Protein AF-A0AAV3U1L9-F1 (afdb_monomer)

Secondary structure (DSSP, 8-state):
-HHHHHHHHHHHHHHHHHHHHHHHHHHHHHS---HHHHHHHHHHHHHHHHHHHHHHHHHHHHHHTS--SSHHHHHHHHHHHHHHHHHHHHHHHHHHHHHHHHHHHHHHHHHHT-

Organism: NCBI:txid1306992

Sequence (114 aa):
MENGWYAFLVIVLVMFSILPLIIFILESIKNPIKNKGLLAWGIGLLVFAGVYFAFLTDGEERFKAVKVNSESEESLRQKIVSLFGLWIYIVPATYLSLGCSLMASYSTREEENA

Radius of gyration: 18.38 Å; Cα contacts (8 Å, |Δi|>4): 60; chains: 1; bounding box: 40×17×60 Å

Nearest PDB structures (foldseek):
  5l3c-assembly1_A  TM=5.895E-01  e=3.874E+00  Homo sapiens
  4bay-assembly1_A  TM=6.797E-01  e=8.241E+00  Homo sapiens

Solvent-accessible surface area (backbone atoms only — not comparable to full-atom values): 6104 Å² total; per-residue (Å²): 124,70,73,59,55,56,57,49,53,53,51,52,50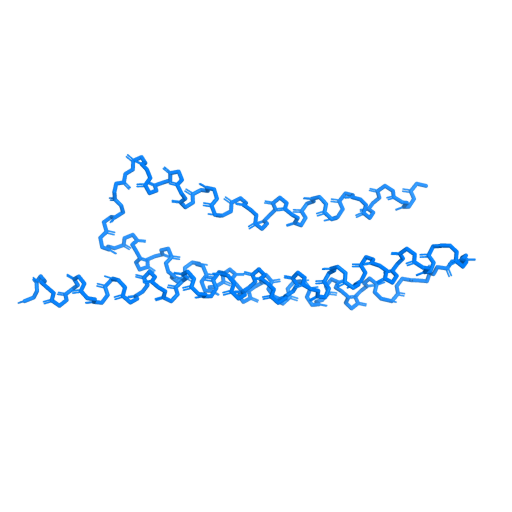,56,49,65,68,43,49,62,56,50,51,52,51,53,44,49,70,77,44,75,69,49,64,75,49,30,42,54,50,11,52,51,28,38,54,47,17,54,54,48,32,55,52,44,52,53,48,49,55,57,55,71,69,58,86,66,96,44,74,70,54,44,55,50,48,52,54,50,50,52,52,48,57,51,47,45,51,54,52,27,50,51,29,37,52,51,10,50,51,29,38,52,55,29,53,56,54,50,65,77,75,109

Foldseek 3Di:
DVVVVLVVVVVVLVCVLCVLVVVVVVCCVVDVQDLVRLLVLLVVLLVCLVVSLVVLVVVLVVLVPDDDDDPVVVVVSVVSSVVSVVVSPPRSVVSNVSSVVSVVVSVVVVVVVD

pLDDT: mean 81.5, std 7.71, range [50.25, 92.94]

Mean predicted aligned error: 6.77 Å

Structure (mmCIF, N/CA/C/O backbone):
data_AF-A0AAV3U1L9-F1
#
_entry.id   AF-A0AAV3U1L9-F1
#
loop_
_atom_site.group_PDB
_atom_site.id
_atom_site.type_symbol
_atom_site.label_atom_id
_atom_site.label_alt_id
_atom_site.label_comp_id
_atom_site.label_asym_id
_atom_site.label_entity_id
_atom_site.label_seq_id
_atom_site.pdbx_PDB_ins_code
_atom_site.Cartn_x
_atom_site.Cartn_y
_atom_site.Cartn_z
_atom_site.occupancy
_atom_site.B_iso_or_equiv
_atom_site.auth_seq_id
_atom_site.auth_comp_id
_atom_site.auth_asym_id
_atom_site.auth_atom_id
_atom_site.pdbx_PDB_model_num
ATOM 1 N N . MET A 1 1 ? -3.192 -2.023 29.828 1.00 50.25 1 MET A N 1
ATOM 2 C CA . MET A 1 1 ? -2.097 -2.119 28.830 1.00 50.25 1 MET A CA 1
ATOM 3 C C . MET A 1 1 ? -2.607 -2.279 27.391 1.00 50.25 1 MET A C 1
ATOM 5 O O . M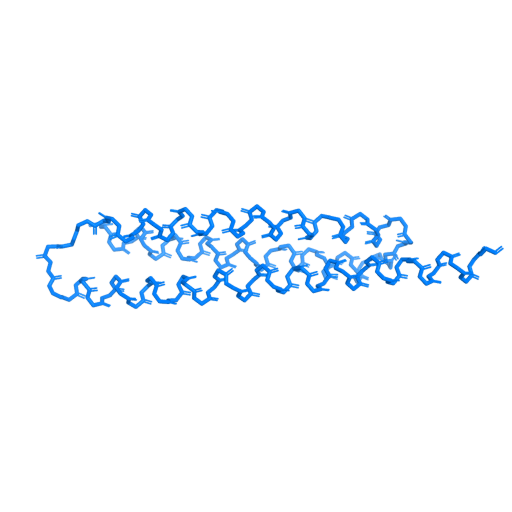ET A 1 1 ? -1.792 -2.332 26.484 1.00 50.25 1 MET A O 1
ATOM 9 N N . GLU A 1 2 ? -3.923 -2.302 27.147 1.00 54.91 2 GLU A N 1
ATOM 10 C CA . GLU A 1 2 ? -4.502 -2.602 25.823 1.00 54.91 2 GLU A CA 1
ATOM 11 C C . GLU A 1 2 ? -4.366 -1.441 24.819 1.00 54.91 2 GLU A C 1
ATOM 13 O O . GLU A 1 2 ? -4.080 -1.667 23.647 1.00 54.91 2 GLU A O 1
ATOM 18 N N . ASN A 1 3 ? -4.397 -0.188 25.291 1.00 56.66 3 ASN A N 1
ATOM 19 C CA . ASN A 1 3 ? -4.240 1.000 24.435 1.00 56.66 3 ASN A CA 1
ATOM 20 C C . ASN A 1 3 ? -2.858 1.122 23.765 1.00 56.66 3 ASN A C 1
ATOM 22 O O . ASN A 1 3 ? -2.736 1.728 22.701 1.00 56.66 3 ASN A O 1
ATOM 26 N N . GLY A 1 4 ? -1.818 0.525 24.357 1.00 65.12 4 GLY A N 1
ATOM 27 C CA . GLY A 1 4 ? -0.471 0.526 23.780 1.00 65.12 4 GLY A CA 1
ATOM 28 C C . GLY A 1 4 ? -0.355 -0.362 22.540 1.00 65.12 4 GLY A C 1
ATOM 29 O O . GLY A 1 4 ? 0.400 -0.042 21.624 1.00 65.12 4 GLY A O 1
ATOM 30 N N . TRP A 1 5 ? -1.140 -1.441 22.476 1.00 69.88 5 TRP A N 1
ATOM 31 C CA . TRP A 1 5 ? -1.106 -2.374 21.352 1.00 69.88 5 TRP A CA 1
ATOM 32 C C . TRP A 1 5 ? -1.728 -1.765 20.089 1.00 69.88 5 TRP A C 1
ATOM 34 O O . TRP A 1 5 ? -1.199 -1.942 18.995 1.00 69.88 5 TRP A O 1
ATOM 44 N N . TYR A 1 6 ? -2.779 -0.952 20.240 1.00 65.69 6 TYR A N 1
ATOM 45 C CA . TYR A 1 6 ? -3.411 -0.236 19.127 1.00 65.69 6 TYR A CA 1
ATOM 46 C C . TYR A 1 6 ? -2.506 0.828 18.511 1.00 65.69 6 TYR A C 1
ATOM 48 O O . TYR A 1 6 ? -2.370 0.893 17.291 1.00 65.69 6 TYR A O 1
ATOM 56 N N . ALA A 1 7 ? -1.840 1.629 19.346 1.00 66.69 7 ALA A N 1
ATOM 57 C CA . ALA A 1 7 ? -0.871 2.610 18.870 1.00 66.69 7 ALA A CA 1
ATOM 58 C C . ALA A 1 7 ? 0.304 1.927 18.150 1.00 66.69 7 ALA A C 1
ATOM 60 O O . ALA A 1 7 ? 0.717 2.372 17.081 1.00 66.69 7 ALA A O 1
ATOM 61 N N . PHE A 1 8 ? 0.796 0.810 18.693 1.00 75.06 8 PHE A N 1
ATOM 62 C CA . PHE A 1 8 ? 1.852 0.017 18.068 1.00 75.06 8 PHE A CA 1
ATOM 63 C C . PHE A 1 8 ? 1.429 -0.547 16.704 1.00 75.06 8 PHE A C 1
ATOM 65 O O . PHE A 1 8 ? 2.167 -0.394 15.734 1.00 75.06 8 PHE A O 1
ATOM 72 N N . LEU A 1 9 ? 0.230 -1.128 16.600 1.00 72.50 9 LEU A N 1
ATOM 73 C CA . LEU A 1 9 ? -0.304 -1.672 15.348 1.00 72.50 9 LEU A CA 1
ATOM 74 C C . LEU A 1 9 ? -0.393 -0.594 14.256 1.00 72.50 9 LEU A C 1
ATOM 76 O O . LEU A 1 9 ? 0.056 -0.815 13.134 1.00 72.50 9 LEU A O 1
ATOM 80 N N . VAL A 1 10 ? -0.913 0.590 14.598 1.00 69.88 10 VAL A N 1
ATOM 81 C CA . VAL A 1 10 ? -1.011 1.733 13.673 1.00 69.88 10 VAL A CA 1
ATOM 82 C C . VAL A 1 10 ? 0.376 2.211 13.230 1.00 69.88 10 VAL A C 1
ATOM 84 O O . VAL A 1 10 ? 0.584 2.458 12.045 1.00 69.88 10 VAL A O 1
ATOM 87 N N . ILE A 1 11 ? 1.349 2.299 14.142 1.00 74.56 11 ILE A N 1
ATOM 88 C CA . ILE A 1 11 ? 2.728 2.694 13.807 1.00 74.56 11 ILE A CA 1
ATOM 89 C C . ILE A 1 11 ? 3.377 1.677 12.867 1.00 74.56 11 ILE A C 1
ATOM 91 O O . ILE A 1 11 ? 3.972 2.070 11.864 1.00 74.56 11 ILE A O 1
ATOM 95 N N . VAL A 1 12 ? 3.250 0.380 13.162 1.00 76.69 12 VAL A N 1
ATOM 96 C CA . VAL A 1 12 ? 3.779 -0.697 12.311 1.00 76.69 12 VAL A CA 1
ATOM 97 C C . VAL A 1 12 ? 3.164 -0.615 10.918 1.00 76.69 12 VAL A C 1
ATOM 99 O O . VAL A 1 12 ? 3.885 -0.699 9.929 1.00 76.69 12 VAL A O 1
ATOM 102 N N . LEU A 1 13 ? 1.860 -0.367 10.830 1.00 74.75 13 LEU A N 1
ATOM 103 C CA . LEU A 1 13 ? 1.155 -0.207 9.565 1.00 74.75 13 LEU A CA 1
ATOM 104 C C . LEU A 1 13 ? 1.675 0.953 8.725 1.00 74.75 13 LEU A C 1
ATOM 106 O O . LEU A 1 13 ? 2.016 0.746 7.560 1.00 74.75 13 LEU A O 1
ATOM 110 N N . VAL A 1 14 ? 1.793 2.135 9.332 1.00 74.62 14 VAL A N 1
ATOM 111 C CA . VAL A 1 14 ? 2.302 3.343 8.669 1.00 74.62 14 VAL A CA 1
ATOM 112 C C . VAL A 1 14 ? 3.764 3.162 8.246 1.00 74.62 14 VAL A C 1
ATOM 114 O O . VAL A 1 14 ? 4.155 3.535 7.139 1.00 74.62 14 VAL A O 1
ATOM 117 N N . MET A 1 15 ? 4.587 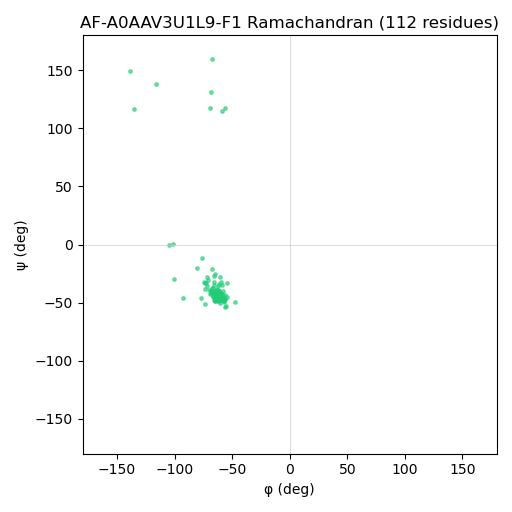2.531 9.084 1.00 77.81 15 MET A N 1
ATOM 118 C CA . MET A 1 15 ? 5.975 2.214 8.740 1.00 77.81 15 MET A CA 1
ATOM 119 C C . MET A 1 15 ? 6.048 1.267 7.534 1.00 77.81 15 MET A C 1
ATOM 121 O O . MET A 1 15 ? 6.759 1.560 6.570 1.00 77.81 15 MET A O 1
ATOM 125 N N . PHE A 1 16 ? 5.275 0.176 7.537 1.00 78.44 16 PHE A N 1
ATOM 126 C CA . PHE A 1 16 ? 5.276 -0.817 6.456 1.00 78.44 16 PHE A CA 1
ATOM 127 C C . PHE A 1 16 ? 4.750 -0.278 5.123 1.00 78.44 16 PHE A C 1
ATOM 129 O O . PHE A 1 16 ? 5.172 -0.754 4.076 1.00 78.44 16 PHE A O 1
ATOM 136 N N . SER A 1 17 ? 3.881 0.730 5.135 1.00 77.50 17 SER A N 1
ATOM 137 C CA . SER A 1 17 ? 3.396 1.391 3.916 1.00 77.50 17 SER A CA 1
ATOM 138 C C . SER A 1 17 ? 4.333 2.441 3.321 1.00 77.50 17 SER A C 1
ATOM 140 O O . SER A 1 17 ? 4.200 2.817 2.158 1.00 77.50 17 SER A O 1
ATOM 142 N N . ILE A 1 18 ? 5.270 2.972 4.100 1.00 80.56 18 ILE A N 1
ATOM 143 C CA . ILE A 1 18 ? 6.174 4.021 3.614 1.00 80.56 18 ILE A CA 1
ATOM 144 C C . ILE A 1 18 ? 7.528 3.412 3.238 1.00 80.56 18 ILE A C 1
ATOM 146 O O . ILE A 1 18 ? 8.179 3.875 2.302 1.00 80.56 18 ILE A O 1
ATOM 150 N N . LEU A 1 19 ? 7.935 2.327 3.903 1.00 83.00 19 LEU A N 1
ATOM 151 C CA . LEU A 1 19 ? 9.231 1.690 3.687 1.00 83.00 19 LEU A CA 1
ATOM 152 C C . LEU A 1 19 ? 9.477 1.253 2.224 1.00 83.00 19 LEU A C 1
ATOM 154 O O . LEU A 1 19 ? 10.535 1.604 1.701 1.00 83.00 19 LEU A O 1
ATOM 158 N N . PRO A 1 20 ? 8.540 0.590 1.511 1.00 80.75 20 PRO A N 1
ATOM 159 C CA . PRO A 1 20 ? 8.748 0.212 0.110 1.00 80.75 20 PRO A CA 1
ATOM 160 C C . PRO A 1 20 ? 8.927 1.424 -0.813 1.00 80.75 20 PRO A C 1
ATOM 162 O O . PRO A 1 20 ? 9.745 1.377 -1.728 1.00 80.75 20 PRO A O 1
ATOM 165 N N . LEU A 1 21 ? 8.216 2.528 -0.543 1.00 81.00 21 LEU A N 1
ATOM 166 C CA . LEU A 1 21 ? 8.357 3.784 -1.291 1.00 81.00 21 LEU A CA 1
ATOM 167 C C . LEU A 1 21 ? 9.727 4.414 -1.061 1.00 81.00 21 LEU A C 1
ATOM 169 O O . LEU A 1 21 ? 10.371 4.846 -2.013 1.00 81.00 21 LEU A O 1
ATOM 173 N N . ILE A 1 22 ? 10.191 4.448 0.190 1.00 84.25 22 ILE A N 1
ATOM 174 C CA . ILE A 1 22 ? 11.518 4.974 0.520 1.00 84.25 22 ILE A CA 1
ATOM 175 C C . ILE A 1 22 ? 12.598 4.144 -0.172 1.00 84.25 22 ILE A C 1
ATOM 177 O O . ILE A 1 22 ? 13.487 4.723 -0.790 1.00 84.25 22 ILE A O 1
ATOM 181 N N . ILE A 1 23 ? 12.520 2.811 -0.108 1.00 84.94 23 ILE A N 1
ATOM 182 C CA . ILE A 1 23 ? 13.492 1.930 -0.772 1.00 84.94 23 ILE A CA 1
ATOM 183 C C . ILE A 1 23 ? 13.485 2.189 -2.280 1.00 84.94 23 ILE A C 1
ATOM 185 O O . ILE A 1 23 ? 14.548 2.411 -2.855 1.00 84.94 23 ILE A O 1
ATOM 189 N N . PHE A 1 24 ? 12.305 2.250 -2.899 1.00 81.69 24 PHE A N 1
ATOM 190 C CA . PHE A 1 24 ? 12.162 2.558 -4.320 1.00 81.69 24 PHE A CA 1
ATOM 191 C C . PHE A 1 24 ? 12.811 3.902 -4.698 1.00 81.69 24 PHE A C 1
ATOM 193 O O . PHE A 1 24 ? 13.565 3.976 -5.669 1.00 81.69 24 PHE A O 1
ATOM 200 N N . ILE A 1 25 ? 12.566 4.963 -3.921 1.00 82.56 25 ILE A N 1
ATOM 201 C CA . ILE A 1 25 ? 13.145 6.295 -4.154 1.00 82.56 25 ILE A CA 1
ATOM 202 C C . ILE A 1 25 ? 14.668 6.264 -3.984 1.00 82.56 25 ILE A C 1
ATOM 204 O O . ILE A 1 25 ? 15.392 6.762 -4.843 1.00 82.56 25 ILE A O 1
ATOM 208 N N . LEU A 1 26 ? 15.170 5.662 -2.902 1.00 84.19 26 LEU A N 1
ATOM 209 C CA . LEU A 1 26 ? 16.607 5.560 -2.634 1.00 84.19 26 LEU A CA 1
ATOM 210 C C . LEU A 1 26 ? 17.331 4.775 -3.729 1.00 84.19 26 LEU A C 1
ATOM 212 O O . LEU A 1 26 ? 18.418 5.170 -4.157 1.00 84.19 26 LEU A O 1
ATOM 216 N N . GLU A 1 27 ? 16.732 3.684 -4.198 1.00 81.06 27 GLU A N 1
ATOM 217 C CA . GLU A 1 27 ? 17.297 2.876 -5.270 1.00 81.06 27 GLU A CA 1
ATOM 218 C C . GLU A 1 27 ? 17.280 3.632 -6.599 1.00 81.06 27 GLU A C 1
ATOM 220 O O . GLU A 1 27 ? 18.307 3.663 -7.274 1.00 81.06 27 GLU A O 1
ATOM 225 N N . SER A 1 28 ? 16.191 4.351 -6.897 1.00 75.06 28 SER A N 1
ATOM 226 C CA . SER A 1 28 ? 16.080 5.229 -8.072 1.00 75.06 28 SER A CA 1
ATOM 227 C C . SER A 1 28 ? 17.135 6.337 -8.101 1.00 75.06 28 SER A C 1
ATOM 229 O O . SER A 1 28 ? 17.600 6.708 -9.178 1.00 75.06 28 SER A O 1
ATOM 231 N N . ILE A 1 29 ? 17.520 6.865 -6.934 1.00 79.44 29 ILE A N 1
ATOM 232 C CA . ILE A 1 29 ? 18.557 7.900 -6.806 1.00 79.44 29 ILE A CA 1
ATOM 233 C C . ILE A 1 29 ? 19.958 7.296 -6.950 1.00 79.44 29 ILE A C 1
ATOM 235 O O . ILE A 1 29 ? 20.804 7.859 -7.642 1.00 79.44 29 ILE A O 1
ATOM 239 N N . LYS A 1 30 ? 20.233 6.171 -6.276 1.00 77.19 30 LYS A N 1
ATOM 240 C CA . LYS A 1 30 ? 21.582 5.586 -6.211 1.00 77.19 30 LYS A CA 1
ATOM 241 C C . LYS A 1 30 ? 21.992 4.914 -7.519 1.00 77.19 30 LYS A C 1
ATOM 243 O O . LYS A 1 30 ? 23.156 4.996 -7.899 1.00 77.19 30 LYS A O 1
ATOM 248 N N . ASN A 1 31 ? 21.058 4.240 -8.183 1.00 71.44 31 ASN A N 1
ATOM 249 C CA . ASN A 1 31 ? 21.280 3.575 -9.456 1.00 71.44 31 ASN A CA 1
ATOM 250 C C . ASN A 1 31 ? 20.098 3.898 -10.375 1.00 71.44 31 ASN A C 1
ATOM 252 O O . ASN A 1 31 ? 18.987 3.461 -10.076 1.00 71.44 31 ASN A O 1
ATOM 256 N N . PRO A 1 32 ? 20.295 4.600 -11.507 1.00 70.12 32 PRO A N 1
ATOM 257 C CA . PRO A 1 32 ? 19.203 4.816 -12.444 1.00 70.12 32 PRO A CA 1
ATOM 258 C C . PRO A 1 32 ? 18.640 3.453 -12.856 1.00 70.12 32 PRO A C 1
ATOM 260 O O . PRO A 1 32 ? 19.359 2.604 -13.395 1.00 70.12 32 PRO A O 1
ATOM 263 N N . ILE A 1 33 ? 17.366 3.224 -12.527 1.00 65.56 33 ILE A N 1
ATOM 264 C CA . ILE A 1 33 ? 16.711 1.929 -12.709 1.00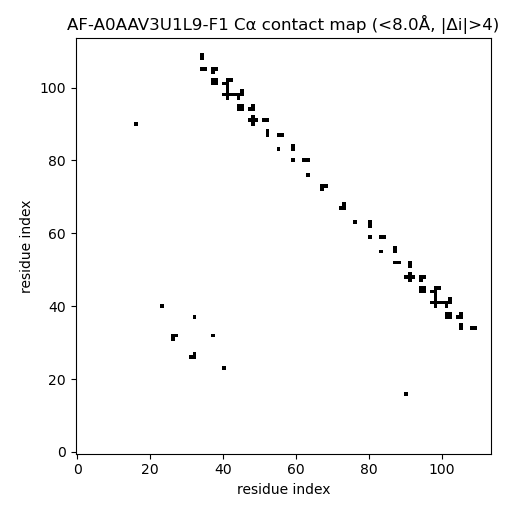 65.56 33 ILE A CA 1
ATOM 265 C C . ILE A 1 33 ? 16.777 1.568 -14.199 1.00 65.56 33 ILE A C 1
ATOM 267 O O . ILE A 1 33 ? 16.205 2.246 -15.056 1.00 65.56 33 ILE A O 1
ATOM 271 N N . LYS A 1 34 ? 17.515 0.497 -14.513 1.00 74.69 34 LYS A N 1
ATOM 272 C CA . LYS A 1 34 ? 17.589 -0.082 -15.864 1.00 74.69 34 LYS A CA 1
ATOM 273 C C . LYS A 1 34 ? 16.235 -0.692 -16.241 1.00 74.69 34 LYS A C 1
ATOM 275 O O . LYS A 1 34 ? 15.479 -1.066 -15.351 1.00 74.69 34 LYS A O 1
ATOM 280 N N . ASN A 1 35 ? 15.964 -0.899 -17.533 1.00 71.31 35 ASN A N 1
ATOM 281 C CA . ASN A 1 35 ? 14.672 -1.420 -18.018 1.00 71.31 35 ASN A CA 1
ATOM 282 C C . ASN A 1 35 ? 14.184 -2.657 -17.237 1.00 71.31 35 ASN A C 1
ATOM 284 O O . ASN A 1 35 ? 13.089 -2.640 -16.687 1.00 71.31 35 ASN A O 1
ATOM 288 N N . LYS A 1 36 ? 15.025 -3.681 -17.045 1.00 74.12 36 LYS A N 1
ATOM 289 C CA . LYS A 1 36 ? 14.648 -4.884 -16.269 1.00 74.12 36 LYS A CA 1
ATOM 290 C C . LYS A 1 36 ? 14.266 -4.600 -14.805 1.00 74.12 36 LYS A C 1
ATOM 292 O O . LYS A 1 36 ? 13.474 -5.337 -14.229 1.00 74.12 36 LYS A O 1
ATOM 297 N N . GLY A 1 37 ? 14.811 -3.538 -14.211 1.00 81.06 37 GLY A N 1
ATOM 298 C CA . GLY A 1 37 ? 14.456 -3.089 -12.866 1.00 81.06 37 GLY A CA 1
ATOM 299 C C . GLY A 1 37 ? 13.086 -2.412 -12.806 1.00 81.06 37 GLY A C 1
ATOM 300 O O . GLY A 1 37 ? 12.382 -2.599 -11.822 1.00 81.06 37 GLY A O 1
ATOM 301 N N . LEU A 1 38 ? 12.668 -1.694 -13.858 1.00 81.31 38 LEU A N 1
ATOM 302 C CA . LEU A 1 38 ? 11.345 -1.052 -13.918 1.00 81.31 38 LEU A CA 1
ATOM 303 C C . LEU A 1 38 ? 10.225 -2.093 -13.904 1.00 81.31 38 LEU A C 1
ATOM 305 O O . LEU A 1 38 ? 9.282 -1.962 -13.129 1.00 81.31 38 LEU A O 1
ATOM 309 N N . LEU A 1 39 ? 10.360 -3.153 -14.706 1.00 85.38 39 LEU A N 1
ATOM 310 C CA . LEU A 1 39 ? 9.385 -4.242 -14.741 1.00 85.38 39 LEU A CA 1
ATOM 311 C C . LEU A 1 39 ? 9.311 -4.980 -13.395 1.00 85.38 39 LEU A C 1
ATOM 313 O O . LEU A 1 39 ? 8.219 -5.215 -12.883 1.00 85.38 39 LEU A O 1
ATOM 317 N N . ALA A 1 40 ? 10.465 -5.309 -12.801 1.00 88.25 40 ALA A N 1
ATOM 318 C CA . ALA A 1 40 ? 10.527 -6.003 -11.515 1.00 88.25 40 ALA A CA 1
ATOM 319 C C . ALA A 1 40 ? 9.894 -5.180 -10.380 1.00 88.25 40 ALA A C 1
ATOM 321 O O . ALA A 1 40 ? 9.096 -5.711 -9.608 1.00 88.25 40 ALA A O 1
ATOM 322 N N . TRP A 1 41 ? 10.194 -3.880 -10.315 1.00 88.44 41 TRP A N 1
ATOM 323 C CA . TRP A 1 41 ? 9.563 -2.966 -9.364 1.00 88.44 41 TRP A CA 1
ATOM 324 C C . TRP A 1 41 ? 8.066 -2.800 -9.629 1.00 88.44 41 TRP A C 1
ATOM 326 O O . TRP A 1 41 ? 7.281 -2.835 -8.686 1.00 88.44 41 TRP A O 1
ATOM 336 N N . GLY A 1 42 ? 7.660 -2.689 -10.895 1.00 89.19 42 GLY A N 1
ATOM 337 C CA . GLY A 1 42 ? 6.256 -2.608 -11.288 1.00 89.19 42 GLY A CA 1
ATOM 338 C C . GLY A 1 42 ? 5.444 -3.800 -10.781 1.00 89.19 42 GLY A C 1
ATOM 339 O O . GLY A 1 42 ? 4.479 -3.625 -10.041 1.00 89.19 42 GLY A O 1
ATOM 340 N N . ILE A 1 43 ? 5.894 -5.020 -11.092 1.00 91.88 43 ILE A N 1
ATOM 341 C CA . ILE A 1 43 ? 5.261 -6.265 -10.630 1.00 91.88 43 ILE A CA 1
ATOM 342 C C . ILE A 1 43 ? 5.289 -6.357 -9.099 1.00 91.88 43 ILE A C 1
ATOM 344 O O . ILE A 1 43 ? 4.276 -6.695 -8.487 1.00 91.88 43 ILE A O 1
ATOM 348 N N . GLY A 1 44 ? 6.422 -6.028 -8.471 1.00 89.38 44 GLY A N 1
ATOM 349 C CA . GLY A 1 44 ? 6.568 -6.053 -7.017 1.00 89.38 44 GLY A CA 1
ATOM 350 C C . GLY A 1 44 ? 5.556 -5.153 -6.307 1.00 89.38 44 GLY A C 1
ATOM 351 O O . GLY A 1 44 ? 4.912 -5.592 -5.355 1.00 89.38 44 GLY A O 1
ATOM 352 N N . LEU A 1 45 ? 5.352 -3.929 -6.803 1.00 90.62 45 LEU A N 1
ATOM 353 C CA . LEU A 1 45 ? 4.369 -2.994 -6.252 1.00 90.62 45 LEU A CA 1
ATOM 354 C C . LEU A 1 45 ? 2.926 -3.465 -6.467 1.00 90.62 45 LEU A C 1
ATOM 356 O O . LEU A 1 45 ? 2.113 -3.308 -5.561 1.00 90.62 45 LEU A O 1
ATOM 360 N N . LEU A 1 46 ? 2.606 -4.088 -7.607 1.00 91.38 46 LEU A N 1
ATOM 361 C CA . LEU A 1 46 ? 1.273 -4.658 -7.850 1.00 91.38 46 LEU A CA 1
ATOM 362 C C . LEU A 1 46 ? 0.959 -5.816 -6.894 1.00 91.38 46 LEU A C 1
ATOM 364 O O . LEU A 1 46 ? -0.114 -5.852 -6.291 1.00 91.38 46 LEU A O 1
ATOM 368 N N . VAL A 1 47 ? 1.903 -6.746 -6.724 1.00 91.12 47 VAL A N 1
ATOM 369 C CA . VAL A 1 47 ? 1.752 -7.869 -5.786 1.00 91.12 47 VAL A CA 1
ATOM 370 C C . VAL A 1 47 ? 1.631 -7.344 -4.358 1.00 91.12 47 VAL A C 1
ATOM 372 O O . VAL A 1 47 ? 0.746 -7.775 -3.618 1.00 91.12 47 VAL A O 1
ATOM 375 N N . PHE A 1 48 ? 2.468 -6.373 -3.981 1.00 88.19 48 PHE A N 1
ATOM 376 C CA . PHE A 1 48 ? 2.404 -5.751 -2.663 1.00 88.19 48 PHE A CA 1
ATOM 377 C C . PHE A 1 48 ? 1.064 -5.049 -2.433 1.00 88.19 48 PHE A C 1
ATOM 379 O O . PHE A 1 48 ? 0.473 -5.237 -1.377 1.00 88.19 48 PHE A O 1
ATOM 386 N N . ALA A 1 49 ? 0.535 -4.315 -3.419 1.00 89.44 49 ALA A N 1
ATOM 387 C CA . ALA A 1 49 ? -0.774 -3.671 -3.330 1.00 89.44 49 ALA A CA 1
ATOM 388 C C . ALA A 1 49 ? -1.887 -4.679 -3.007 1.00 89.44 49 ALA A C 1
ATOM 390 O O . ALA A 1 49 ? -2.681 -4.440 -2.099 1.00 89.44 49 ALA A O 1
ATOM 391 N N . GLY A 1 50 ? -1.916 -5.819 -3.707 1.00 88.50 50 GLY A N 1
ATOM 392 C CA . GLY A 1 50 ? -2.916 -6.867 -3.491 1.00 88.50 50 GLY A CA 1
ATOM 393 C C . GLY A 1 50 ? -2.799 -7.542 -2.123 1.00 88.50 50 GLY A C 1
ATOM 394 O O . GLY A 1 50 ? -3.792 -7.667 -1.407 1.00 88.50 50 GLY A O 1
ATOM 395 N N . VAL A 1 51 ? -1.583 -7.935 -1.727 1.00 88.50 51 VAL A N 1
ATOM 396 C CA . VAL A 1 51 ? -1.332 -8.566 -0.418 1.00 88.50 51 VAL A CA 1
ATOM 397 C C . VAL A 1 51 ? -1.637 -7.597 0.724 1.00 88.50 51 VAL A C 1
ATOM 399 O O . VAL A 1 51 ? -2.272 -7.979 1.705 1.00 88.50 51 VAL A O 1
ATOM 402 N N . TYR A 1 52 ? -1.220 -6.339 0.590 1.00 85.88 52 TYR A N 1
ATOM 403 C CA . TYR A 1 52 ? -1.440 -5.309 1.597 1.00 85.88 52 TYR A CA 1
ATOM 404 C C . TYR A 1 52 ? -2.929 -4.982 1.738 1.00 85.88 52 TYR A C 1
ATOM 406 O O . TYR A 1 52 ? -3.421 -4.923 2.859 1.00 85.88 52 TYR A O 1
ATOM 414 N N . PHE A 1 53 ? -3.670 -4.862 0.630 1.00 88.25 53 PHE A N 1
ATOM 415 C CA . PHE A 1 53 ? -5.127 -4.700 0.661 1.00 88.25 53 PHE A CA 1
ATOM 416 C C . PHE A 1 53 ? -5.800 -5.834 1.444 1.00 88.25 53 PHE A C 1
ATOM 418 O O . PHE A 1 53 ? -6.510 -5.566 2.409 1.00 88.25 53 PHE A O 1
ATOM 425 N N . ALA A 1 54 ? -5.508 -7.094 1.102 1.00 86.56 54 ALA A N 1
ATOM 426 C CA . ALA A 1 54 ? -6.087 -8.252 1.784 1.00 86.56 54 ALA A CA 1
ATOM 427 C C . ALA A 1 54 ? -5.753 -8.283 3.287 1.00 86.56 54 ALA A C 1
ATOM 429 O O . ALA A 1 54 ? -6.630 -8.535 4.113 1.00 86.56 54 ALA A O 1
ATOM 430 N N . PHE A 1 55 ? -4.500 -7.987 3.646 1.00 84.06 55 PHE A N 1
ATOM 431 C CA . PHE A 1 55 ? -4.059 -7.930 5.040 1.00 84.06 55 PHE A CA 1
ATOM 432 C C . PHE A 1 55 ? -4.784 -6.838 5.833 1.00 84.06 55 PHE A C 1
ATOM 434 O O . PHE A 1 55 ? -5.210 -7.070 6.963 1.00 84.06 55 PHE A O 1
ATOM 441 N N . LEU A 1 56 ? -4.941 -5.648 5.250 1.00 82.62 56 LEU A N 1
ATOM 442 C CA . LEU A 1 56 ? -5.641 -4.556 5.911 1.00 82.62 56 LEU A CA 1
ATOM 443 C C . LEU A 1 56 ? -7.135 -4.837 6.077 1.00 82.62 56 LEU A C 1
ATOM 445 O O . LEU A 1 56 ? -7.678 -4.518 7.132 1.00 82.62 56 LEU A O 1
ATOM 449 N N . THR A 1 57 ? -7.789 -5.431 5.075 1.00 85.81 57 THR A N 1
ATOM 450 C CA . THR A 1 57 ? -9.207 -5.803 5.158 1.00 85.81 57 THR A CA 1
ATOM 451 C C . THR A 1 57 ? -9.445 -6.841 6.258 1.00 85.81 57 THR A C 1
ATOM 453 O O . THR A 1 57 ? -10.311 -6.627 7.104 1.00 85.81 57 THR A O 1
ATOM 456 N N . ASP A 1 58 ? -8.635 -7.906 6.330 1.00 83.62 58 ASP A N 1
ATOM 457 C CA . ASP A 1 58 ? -8.711 -8.893 7.426 1.00 83.62 58 ASP A CA 1
ATOM 458 C C . ASP A 1 58 ? -8.424 -8.238 8.792 1.00 83.62 58 ASP A C 1
ATOM 460 O O . ASP A 1 58 ? -9.128 -8.484 9.774 1.00 83.62 58 ASP A O 1
ATOM 464 N N . GLY A 1 59 ? -7.441 -7.333 8.855 1.00 78.88 59 GLY A N 1
ATOM 465 C CA . GLY A 1 59 ? -7.135 -6.560 10.057 1.00 78.88 59 GLY A CA 1
ATOM 466 C C . GLY A 1 59 ? -8.296 -5.676 10.526 1.00 78.88 59 GLY A C 1
ATOM 467 O O . GLY A 1 59 ? -8.605 -5.657 11.719 1.00 78.88 59 GLY A O 1
ATOM 468 N N . GLU A 1 60 ? -8.968 -4.974 9.609 1.00 83.62 60 GLU A N 1
ATOM 469 C CA . GLU A 1 60 ? -10.134 -4.133 9.905 1.00 83.62 60 GLU A CA 1
ATOM 470 C C . GLU A 1 60 ? -11.308 -4.969 10.433 1.00 83.62 60 GLU A C 1
ATOM 472 O O . GLU A 1 60 ? -11.925 -4.599 11.436 1.00 83.62 60 GLU A O 1
ATOM 477 N N . GLU A 1 61 ? -11.600 -6.113 9.809 1.00 84.81 61 GLU A N 1
ATOM 478 C CA . GLU A 1 61 ? -12.655 -7.030 10.255 1.00 84.81 61 GLU A CA 1
ATOM 479 C C . GLU A 1 61 ? -12.387 -7.563 11.666 1.00 84.81 61 GLU A C 1
ATOM 481 O O . GLU A 1 61 ? -13.261 -7.501 12.538 1.00 84.81 61 GLU A O 1
ATOM 486 N N . ARG A 1 62 ? -11.156 -8.013 11.934 1.00 81.12 62 ARG A N 1
ATOM 487 C CA . ARG A 1 62 ? -10.747 -8.471 13.270 1.00 81.12 62 ARG A CA 1
ATOM 488 C C . ARG A 1 62 ? -10.844 -7.361 14.303 1.00 81.12 62 ARG A C 1
ATOM 490 O O . ARG A 1 62 ? -11.283 -7.610 15.423 1.00 81.12 62 ARG A O 1
ATOM 497 N N . PHE A 1 63 ? -10.458 -6.143 13.939 1.00 78.31 63 PHE A N 1
ATOM 498 C CA . PHE A 1 63 ? -10.488 -5.003 14.845 1.00 78.31 63 PHE A CA 1
ATOM 499 C C . PHE A 1 63 ? -11.920 -4.581 15.198 1.00 78.31 63 PHE A C 1
ATOM 501 O O . PHE A 1 63 ? -12.213 -4.300 16.360 1.00 78.31 63 PHE A O 1
ATOM 508 N N . LYS A 1 64 ? -12.843 -4.606 14.227 1.00 80.94 64 LYS A N 1
ATOM 509 C CA . LYS A 1 64 ? -14.280 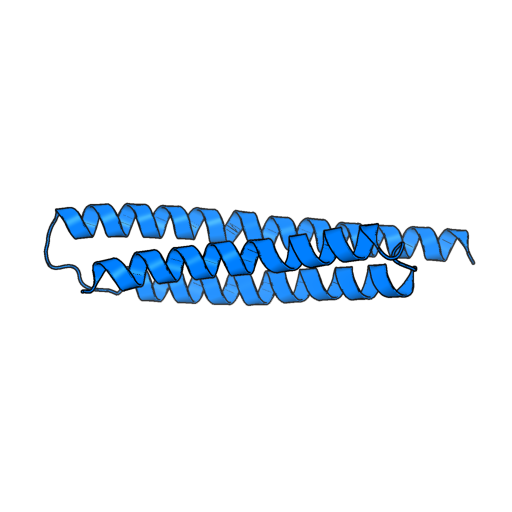-4.374 14.465 1.00 80.94 64 LYS A CA 1
ATOM 510 C C . LYS A 1 64 ? -14.879 -5.389 15.444 1.00 80.94 64 LYS A C 1
ATOM 512 O O . LYS A 1 64 ? -15.776 -5.035 16.205 1.00 80.94 64 LYS A O 1
ATOM 517 N N . ALA A 1 65 ? -14.382 -6.625 15.448 1.00 82.44 65 ALA A N 1
ATOM 518 C CA . ALA A 1 65 ? -14.863 -7.690 16.328 1.00 82.44 65 ALA A CA 1
ATOM 519 C C . ALA A 1 65 ? -14.376 -7.579 17.789 1.00 82.44 65 ALA A C 1
ATOM 521 O O . ALA A 1 65 ? -14.895 -8.286 18.659 1.00 82.44 65 ALA A O 1
ATOM 522 N N . VAL A 1 66 ? -13.406 -6.708 18.094 1.00 81.50 66 VAL A N 1
ATOM 523 C CA . VAL A 1 66 ? -12.896 -6.535 19.462 1.00 81.50 66 VAL A CA 1
ATOM 524 C C . VAL A 1 66 ? -13.959 -5.872 20.336 1.00 81.50 66 VAL A C 1
ATOM 526 O O . VAL A 1 66 ? -14.358 -4.736 20.085 1.00 81.50 66 VAL A O 1
ATOM 529 N N . LYS A 1 67 ? -14.416 -6.572 21.382 1.00 79.44 67 LYS A N 1
ATOM 530 C CA . LYS A 1 67 ? -15.364 -6.030 22.367 1.00 79.44 67 LYS A CA 1
ATOM 531 C C . LYS A 1 67 ? -14.696 -4.937 23.196 1.00 79.44 67 LYS A C 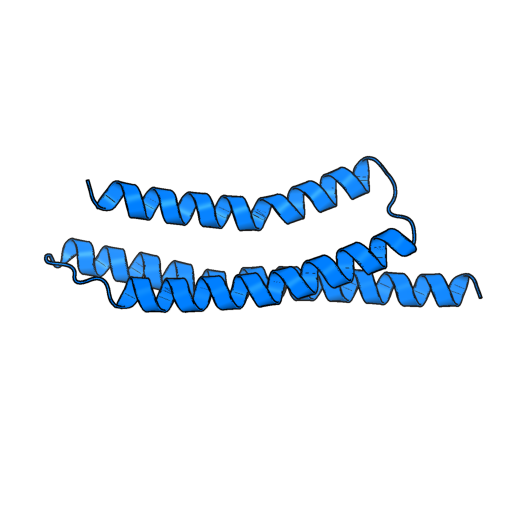1
ATOM 533 O O . LYS A 1 67 ? -13.617 -5.150 23.738 1.00 79.44 67 LYS A O 1
ATOM 538 N N . VAL A 1 68 ? -15.372 -3.802 23.322 1.00 81.38 68 VAL A N 1
ATOM 539 C CA . VAL A 1 68 ? -14.950 -2.669 24.154 1.00 81.38 68 VAL A CA 1
ATOM 540 C C . VAL A 1 68 ? -15.977 -2.461 25.254 1.00 81.38 68 VAL A C 1
ATOM 542 O O . VAL A 1 68 ? -17.177 -2.594 25.023 1.00 81.38 68 VAL A O 1
ATOM 545 N N . ASN A 1 69 ? -15.489 -2.192 26.464 1.00 81.25 69 ASN A N 1
ATOM 546 C CA . ASN A 1 69 ? -16.305 -2.188 27.681 1.00 81.25 69 ASN A CA 1
ATOM 547 C C . ASN A 1 69 ? -16.692 -0.772 28.132 1.00 81.25 69 ASN A C 1
ATOM 549 O O . ASN A 1 69 ? -17.367 -0.619 29.149 1.00 81.25 69 ASN A O 1
ATOM 553 N N . SER A 1 70 ? -16.268 0.262 27.402 1.00 83.19 70 SER A N 1
ATOM 554 C CA . SER A 1 70 ? -16.545 1.658 27.729 1.00 83.19 70 SER A CA 1
ATOM 555 C C . SER A 1 70 ? -16.897 2.486 26.490 1.00 83.19 70 SER A C 1
ATOM 557 O O . SER A 1 70 ? -16.417 2.240 25.384 1.00 83.19 70 SER A O 1
ATOM 559 N N . GLU A 1 71 ? -17.743 3.497 26.687 1.00 80.88 71 GLU A N 1
ATOM 560 C CA . GLU A 1 71 ? -18.236 4.380 25.622 1.00 80.88 71 GLU A CA 1
ATOM 561 C C . GLU A 1 71 ? -17.112 5.234 24.995 1.00 80.88 71 GLU A C 1
ATOM 563 O O . GLU A 1 71 ? -17.112 5.513 23.794 1.00 80.88 71 GLU A O 1
ATOM 568 N N . SER A 1 72 ? -16.097 5.602 25.785 1.00 78.56 72 SER A N 1
ATOM 569 C CA . SER A 1 72 ? -14.922 6.337 25.303 1.00 78.56 72 SER A CA 1
ATOM 570 C C . SER A 1 72 ? -14.021 5.482 24.406 1.00 78.56 72 SER A C 1
ATOM 572 O O . SER A 1 72 ? -13.523 5.972 23.388 1.00 78.56 72 SER A O 1
ATOM 574 N N . GLU A 1 73 ? -13.831 4.203 24.738 1.00 77.88 73 GLU A N 1
ATOM 575 C CA . GLU A 1 73 ? -13.059 3.263 23.920 1.00 77.88 73 GLU A CA 1
ATOM 576 C C . GLU A 1 73 ? -13.807 2.866 22.644 1.00 77.88 73 GLU A C 1
ATOM 578 O O . GLU A 1 73 ? -13.179 2.700 21.601 1.00 77.88 73 GLU A O 1
ATOM 583 N N . GLU A 1 74 ? -15.139 2.794 22.686 1.00 81.75 74 GLU A N 1
ATOM 584 C CA . GLU A 1 74 ? -15.990 2.595 21.508 1.00 81.75 74 GLU A CA 1
ATOM 585 C C . GLU A 1 74 ? -15.812 3.733 20.487 1.00 81.75 74 GLU A C 1
ATOM 587 O O . GLU A 1 74 ? -15.548 3.484 19.307 1.00 81.75 74 GLU A O 1
ATOM 592 N N . SER A 1 75 ? -15.848 4.992 20.944 1.00 82.25 75 SER A N 1
ATOM 593 C CA . SER A 1 75 ? -15.589 6.161 20.089 1.00 82.25 75 SER A CA 1
ATOM 594 C C . SER A 1 75 ? -14.178 6.140 19.486 1.00 82.25 75 SER A C 1
ATOM 596 O O . SER A 1 75 ? -13.988 6.440 18.302 1.00 82.25 75 SER A O 1
ATOM 598 N N . LEU A 1 76 ? -13.170 5.761 20.280 1.00 81.19 76 LEU A N 1
ATOM 599 C CA . LEU A 1 76 ? -11.790 5.632 19.811 1.00 81.19 76 LEU A CA 1
ATOM 600 C C . LEU A 1 76 ? -11.651 4.503 18.780 1.00 81.19 76 LEU A C 1
ATOM 602 O O . LEU A 1 76 ? -11.025 4.706 17.738 1.00 81.19 76 LEU A O 1
ATOM 606 N N . ARG A 1 77 ? -12.282 3.348 19.024 1.00 80.75 77 ARG A N 1
ATOM 607 C CA . ARG A 1 77 ? -12.325 2.210 18.099 1.00 80.75 77 ARG A CA 1
ATOM 608 C C . ARG A 1 77 ? -12.913 2.631 16.759 1.00 80.75 77 ARG A C 1
ATOM 610 O O . ARG A 1 77 ? -12.304 2.364 15.730 1.00 80.75 77 ARG A O 1
ATOM 617 N N . GLN A 1 78 ? -14.038 3.343 16.755 1.00 83.00 78 GLN A N 1
ATOM 618 C CA . GLN A 1 78 ? -14.669 3.843 15.530 1.00 83.00 78 GLN A CA 1
ATOM 619 C C . GLN A 1 78 ? -13.760 4.785 14.731 1.00 83.00 78 GLN A C 1
ATOM 621 O O . GLN A 1 78 ? -13.680 4.671 13.506 1.00 83.00 78 GLN A O 1
ATOM 626 N N . LYS A 1 79 ? -13.043 5.693 15.406 1.00 82.44 79 LYS A N 1
ATOM 627 C CA . LYS A 1 79 ? -12.064 6.581 14.756 1.00 82.44 79 LYS A CA 1
ATOM 628 C C . LYS A 1 79 ? -10.912 5.795 14.138 1.00 82.44 79 LYS A C 1
ATOM 630 O O . LYS A 1 79 ? -10.533 6.076 13.004 1.00 82.44 79 LYS A O 1
ATOM 635 N N . ILE A 1 80 ? -10.388 4.800 14.854 1.00 81.12 80 ILE A N 1
ATOM 636 C CA . ILE A 1 80 ? -9.312 3.938 14.356 1.00 81.12 80 ILE A CA 1
ATOM 637 C C . ILE A 1 80 ? -9.802 3.118 13.158 1.00 81.12 80 ILE A C 1
ATOM 639 O O . ILE A 1 80 ? -9.160 3.155 12.117 1.00 81.12 80 ILE A O 1
ATOM 643 N N . VAL A 1 81 ? -10.966 2.467 13.247 1.00 82.75 81 VAL A N 1
ATOM 644 C CA . VAL A 1 81 ? -11.578 1.723 12.130 1.00 82.75 81 VAL A CA 1
ATOM 645 C C . VAL A 1 81 ? -11.778 2.616 10.911 1.00 82.75 81 VAL A C 1
ATOM 647 O O . VAL A 1 81 ? -11.453 2.214 9.803 1.00 82.75 81 VAL A O 1
ATOM 650 N N . SER A 1 82 ? -12.266 3.842 11.102 1.00 82.75 82 SER A N 1
ATOM 651 C CA . SER A 1 82 ? -12.473 4.782 9.993 1.00 82.75 82 SER A CA 1
ATOM 652 C C . SER A 1 82 ? -11.150 5.175 9.329 1.00 82.75 82 SER A C 1
ATOM 654 O O . SER A 1 82 ? -11.070 5.261 8.104 1.00 82.75 82 SER A O 1
ATOM 656 N N . LEU A 1 83 ? -10.096 5.375 10.127 1.00 80.38 83 LEU A N 1
ATOM 657 C CA . LEU A 1 83 ? -8.751 5.646 9.623 1.00 80.38 83 LEU A CA 1
ATOM 658 C C . LEU A 1 83 ? -8.183 4.440 8.858 1.00 80.38 83 LEU A C 1
ATOM 660 O O . LEU A 1 83 ? -7.626 4.624 7.780 1.00 80.38 83 LEU A O 1
ATOM 664 N N . PHE A 1 84 ? -8.373 3.222 9.375 1.00 79.88 84 PHE A N 1
ATOM 665 C CA . PHE A 1 84 ? -8.034 1.970 8.690 1.00 79.88 84 PHE A CA 1
ATOM 666 C C . PHE A 1 84 ? -8.771 1.838 7.359 1.00 79.88 84 PHE A C 1
ATOM 668 O O . PHE A 1 84 ? -8.138 1.585 6.338 1.00 79.88 84 PHE A O 1
ATOM 675 N N . GLY A 1 85 ? -10.083 2.081 7.363 1.00 79.75 85 GLY A N 1
ATOM 676 C CA . GLY A 1 85 ? -10.926 2.066 6.175 1.00 79.75 85 GLY A CA 1
ATOM 677 C C . GLY A 1 85 ? -10.397 3.003 5.095 1.00 79.75 85 GLY A C 1
ATOM 678 O O . GLY A 1 85 ? -10.260 2.599 3.950 1.00 79.75 85 GLY A O 1
ATOM 679 N N . LEU A 1 86 ? -10.009 4.230 5.452 1.00 84.19 86 LEU A N 1
ATOM 680 C CA . LEU A 1 86 ? -9.394 5.164 4.505 1.00 84.19 86 LEU A CA 1
ATOM 681 C C . LEU A 1 86 ? -8.053 4.633 3.957 1.00 84.19 86 LEU A C 1
ATOM 683 O O . LEU A 1 86 ? -7.788 4.697 2.754 1.00 84.19 86 LEU A O 1
ATOM 687 N N . TRP A 1 87 ? -7.212 4.091 4.837 1.00 83.00 87 TRP A N 1
ATOM 688 C CA . TRP A 1 87 ? -5.884 3.571 4.504 1.00 83.00 87 TRP A CA 1
ATOM 689 C C . TRP A 1 87 ? -5.914 2.340 3.588 1.00 83.00 87 TRP A C 1
ATOM 691 O O . TRP A 1 87 ? -5.063 2.230 2.702 1.00 83.00 87 TRP A O 1
ATOM 701 N N . ILE A 1 88 ? -6.923 1.475 3.744 1.00 83.50 88 ILE A N 1
ATOM 702 C CA . ILE A 1 88 ? -7.199 0.315 2.879 1.00 83.50 88 ILE A CA 1
ATOM 703 C C . ILE A 1 88 ? -7.328 0.714 1.414 1.00 83.50 88 ILE A C 1
ATOM 705 O O . ILE A 1 88 ? -6.924 -0.049 0.544 1.00 83.50 88 ILE A O 1
ATOM 709 N N . TYR A 1 89 ? -7.849 1.902 1.116 1.00 83.94 89 TYR A N 1
ATOM 710 C CA . TYR A 1 89 ? -8.010 2.339 -0.269 1.00 83.94 89 TYR A CA 1
ATOM 711 C C . TYR A 1 89 ? -6.812 3.143 -0.766 1.00 83.94 89 TYR A C 1
ATOM 713 O O . TYR A 1 89 ? -6.315 2.881 -1.860 1.00 83.94 89 TYR A O 1
ATOM 721 N N . ILE A 1 90 ? -6.315 4.099 0.027 1.00 86.56 90 ILE A N 1
ATOM 722 C CA . ILE A 1 90 ? -5.276 5.037 -0.430 1.00 86.56 90 ILE A CA 1
ATOM 723 C C . ILE A 1 90 ? -3.966 4.314 -0.753 1.00 86.56 90 ILE A C 1
ATOM 725 O O . ILE A 1 90 ? -3.363 4.569 -1.798 1.00 86.56 90 ILE A O 1
ATOM 729 N N . VAL A 1 91 ? -3.507 3.414 0.118 1.00 86.38 91 VAL A N 1
ATOM 730 C CA . VAL A 1 91 ? -2.175 2.813 -0.038 1.00 86.38 91 VAL A CA 1
ATOM 731 C C . VAL A 1 91 ? -2.124 1.794 -1.168 1.00 86.38 91 VAL A C 1
ATOM 733 O O . VAL A 1 91 ? -1.271 1.949 -2.046 1.00 86.38 91 VAL A O 1
ATOM 736 N N . PRO A 1 92 ? -3.032 0.805 -1.235 1.00 87.88 92 PRO A N 1
ATOM 737 C CA . PRO A 1 92 ? -3.082 -0.104 -2.370 1.00 87.88 92 PRO A CA 1
ATOM 738 C C . PRO A 1 92 ? -3.297 0.626 -3.694 1.00 87.88 92 PRO A C 1
ATOM 740 O O . PRO A 1 92 ? -2.613 0.301 -4.657 1.00 87.88 92 PRO A O 1
ATOM 743 N N . ALA A 1 93 ? -4.153 1.656 -3.749 1.00 89.56 93 ALA A N 1
ATOM 744 C CA . ALA A 1 93 ? -4.328 2.449 -4.968 1.00 89.56 93 ALA A CA 1
ATOM 745 C C . ALA A 1 93 ? -3.036 3.169 -5.386 1.00 89.56 93 ALA A C 1
ATOM 747 O O . ALA A 1 93 ? -2.705 3.205 -6.571 1.00 89.56 93 ALA A O 1
ATOM 748 N N . THR A 1 94 ? -2.278 3.701 -4.423 1.00 89.94 94 THR A N 1
ATOM 749 C CA . THR A 1 94 ? -0.984 4.350 -4.683 1.00 89.94 94 THR A CA 1
ATOM 750 C C . THR A 1 94 ? 0.023 3.356 -5.258 1.00 89.94 94 THR A C 1
ATOM 752 O O . THR A 1 94 ? 0.644 3.628 -6.285 1.00 89.94 94 THR A O 1
ATOM 755 N N . TYR A 1 95 ? 0.155 2.178 -4.646 1.00 89.88 95 TYR A N 1
ATOM 756 C CA . TYR A 1 95 ? 1.051 1.134 -5.142 1.00 89.88 95 TYR A CA 1
ATOM 757 C C . TYR A 1 95 ? 0.619 0.561 -6.486 1.00 89.88 95 TYR A C 1
ATOM 759 O O . TYR A 1 95 ? 1.472 0.319 -7.336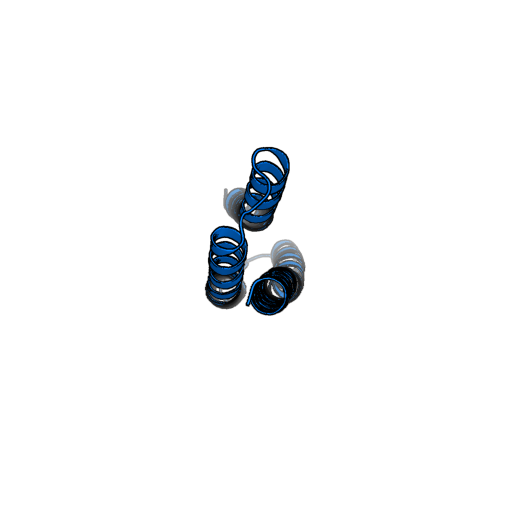 1.00 89.88 95 TYR A O 1
ATOM 767 N N . LEU A 1 96 ? -0.685 0.401 -6.706 1.00 91.38 96 LEU A N 1
ATOM 768 C CA . LEU A 1 96 ? -1.234 -0.029 -7.985 1.00 91.38 96 LEU A CA 1
ATOM 769 C C . LEU A 1 96 ? -0.893 0.984 -9.085 1.00 91.38 96 LEU A C 1
ATOM 771 O O . LEU A 1 96 ? -0.366 0.611 -10.129 1.00 91.38 96 LEU A O 1
ATOM 775 N N . SER A 1 97 ? -1.130 2.272 -8.823 1.00 92.44 97 SER A N 1
ATOM 776 C CA . SER A 1 97 ? -0.838 3.369 -9.751 1.00 92.44 97 SER A CA 1
ATOM 777 C C . SER A 1 97 ? 0.650 3.442 -10.110 1.00 92.44 97 SER A C 1
ATOM 779 O O . SER A 1 97 ? 1.008 3.497 -11.291 1.00 92.44 97 SER A O 1
ATOM 781 N N . LEU A 1 98 ? 1.534 3.368 -9.110 1.00 90.06 98 LEU A N 1
ATOM 782 C CA . LEU A 1 98 ? 2.981 3.351 -9.328 1.00 90.06 98 LEU A CA 1
ATOM 783 C C . LEU A 1 98 ? 3.430 2.090 -10.072 1.00 90.06 98 LEU A C 1
ATOM 785 O O . LEU A 1 98 ? 4.194 2.191 -11.030 1.00 90.06 98 LEU A O 1
ATOM 789 N N . GLY A 1 99 ? 2.921 0.920 -9.681 1.00 90.94 99 GLY A N 1
ATOM 790 C CA . GLY A 1 99 ? 3.217 -0.354 -10.331 1.00 90.94 99 GLY A CA 1
ATOM 791 C C . GLY A 1 99 ? 2.867 -0.334 -11.819 1.00 90.94 99 GLY A C 1
ATOM 792 O O . GLY A 1 99 ? 3.720 -0.618 -12.662 1.00 90.94 99 GLY A O 1
ATOM 793 N N . CYS A 1 100 ? 1.652 0.110 -12.152 1.00 92.94 100 CYS A N 1
ATOM 794 C CA . CYS A 1 100 ? 1.201 0.292 -13.532 1.00 92.94 100 CYS A CA 1
ATOM 795 C C . CYS A 1 100 ? 2.061 1.307 -14.298 1.00 92.94 100 CYS A C 1
ATOM 797 O O . CYS A 1 100 ? 2.442 1.050 -15.439 1.00 92.94 100 CYS A O 1
ATOM 799 N N . SER A 1 101 ? 2.409 2.437 -13.677 1.00 91.31 101 SER A N 1
ATOM 800 C CA . SER A 1 101 ? 3.222 3.482 -14.317 1.00 91.31 101 SER A CA 1
ATOM 801 C C . SER A 1 101 ? 4.629 2.989 -14.672 1.00 91.31 101 SER A C 1
ATOM 803 O O . SER A 1 101 ? 5.155 3.308 -15.741 1.00 91.31 101 SER A O 1
ATOM 805 N N . LEU A 1 102 ? 5.237 2.170 -13.808 1.00 89.94 102 LEU A N 1
ATOM 806 C CA . LEU A 1 102 ? 6.545 1.561 -14.065 1.00 89.94 102 LEU A CA 1
ATOM 807 C C . LEU A 1 102 ? 6.487 0.526 -15.188 1.00 89.94 102 LEU A C 1
ATOM 809 O O . LEU A 1 102 ? 7.382 0.496 -16.032 1.00 89.94 102 LEU A O 1
ATOM 813 N N . MET A 1 103 ? 5.425 -0.282 -15.237 1.00 89.44 103 MET A N 1
ATOM 814 C CA . MET A 1 103 ? 5.216 -1.245 -16.321 1.00 89.44 103 MET A CA 1
ATOM 815 C C . MET A 1 103 ? 4.979 -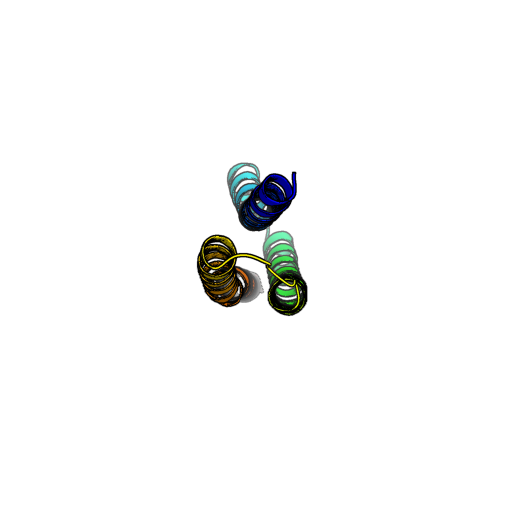0.555 -17.669 1.00 89.44 103 MET A C 1
ATOM 817 O O . MET A 1 103 ? 5.562 -0.962 -18.670 1.00 89.44 103 MET A O 1
ATOM 821 N N . ALA A 1 104 ? 4.191 0.522 -17.698 1.00 88.88 104 ALA A N 1
ATOM 822 C CA . ALA A 1 104 ? 3.992 1.318 -18.908 1.00 88.88 104 ALA A CA 1
ATOM 823 C C . ALA A 1 104 ? 5.314 1.935 -19.395 1.00 88.88 104 ALA A C 1
ATOM 825 O O . ALA A 1 104 ? 5.667 1.808 -20.565 1.00 88.88 104 ALA A O 1
ATOM 826 N N . SER A 1 105 ? 6.093 2.514 -18.475 1.00 87.19 105 SER A N 1
ATOM 827 C CA . SER A 1 105 ? 7.410 3.089 -18.785 1.00 87.19 105 SER A CA 1
ATOM 828 C C . SER A 1 105 ? 8.397 2.050 -19.323 1.00 87.19 105 SER A C 1
ATOM 830 O O . SER A 1 105 ? 9.242 2.372 -20.155 1.00 87.19 105 SER A O 1
ATOM 832 N N . TYR A 1 106 ? 8.313 0.804 -18.848 1.00 87.94 106 TYR A N 1
ATOM 833 C CA . TYR A 1 106 ? 9.098 -0.303 -19.383 1.00 87.94 106 TYR A CA 1
ATOM 834 C C . TYR A 1 106 ? 8.723 -0.613 -20.836 1.00 87.94 106 TYR A C 1
ATOM 836 O O . TYR A 1 106 ? 9.618 -0.669 -21.675 1.00 87.94 106 TYR A O 1
ATOM 844 N N . SER A 1 107 ? 7.424 -0.742 -21.134 1.00 85.19 107 SER A N 1
ATOM 845 C CA . SER A 1 107 ? 6.922 -1.042 -22.484 1.00 85.19 107 SER A CA 1
ATOM 846 C C . SER A 1 107 ? 7.387 -0.007 -23.508 1.00 85.19 107 SER A C 1
ATOM 848 O O . SER A 1 107 ? 7.952 -0.371 -24.533 1.00 85.19 107 SER A O 1
ATOM 850 N N . THR A 1 108 ? 7.242 1.288 -23.202 1.00 86.00 108 THR A N 1
ATOM 851 C CA . THR A 1 108 ? 7.682 2.369 -24.102 1.00 86.00 108 THR A CA 1
ATOM 852 C C . THR A 1 108 ? 9.188 2.319 -24.360 1.00 86.00 108 THR A C 1
ATOM 854 O O . THR A 1 108 ? 9.635 2.498 -25.487 1.00 86.00 108 THR A O 1
ATOM 857 N N . ARG A 1 109 ? 9.993 2.018 -23.333 1.00 84.12 109 ARG A N 1
ATOM 858 C CA . ARG A 1 109 ? 11.446 1.891 -23.498 1.00 84.12 109 ARG A CA 1
ATOM 859 C C . ARG A 1 109 ? 11.855 0.634 -24.256 1.00 84.12 109 ARG A C 1
ATOM 861 O O . ARG A 1 109 ? 12.936 0.630 -24.831 1.00 84.12 109 ARG A O 1
ATOM 868 N N . GLU A 1 110 ? 11.082 -0.446 -24.218 1.00 84.12 110 GLU A N 1
ATOM 869 C CA . GLU A 1 110 ? 11.348 -1.597 -25.087 1.00 84.12 110 GLU A CA 1
ATOM 870 C C . GLU A 1 110 ? 11.063 -1.260 -26.551 1.00 84.12 110 GLU A C 1
ATOM 872 O O . GLU A 1 110 ? 11.897 -1.573 -27.393 1.00 84.12 110 GLU A O 1
ATOM 877 N N . GLU A 1 111 ? 9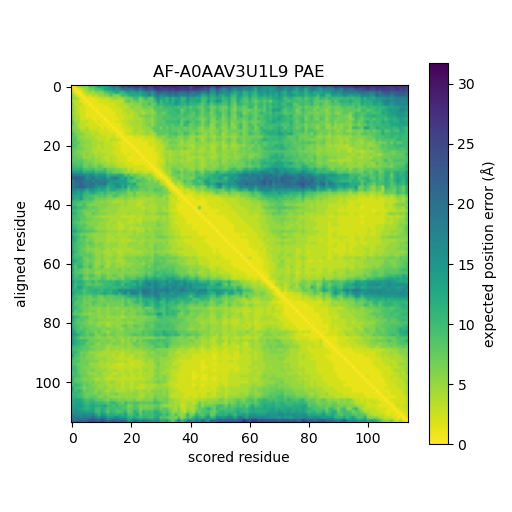.966 -0.554 -26.837 1.00 82.94 111 GLU A N 1
ATOM 878 C CA . GLU A 1 111 ? 9.623 -0.091 -28.191 1.00 82.94 111 GLU A CA 1
ATOM 879 C C . GLU A 1 111 ? 10.676 0.861 -28.778 1.00 82.94 111 GLU A C 1
ATOM 881 O O . GLU A 1 111 ? 11.022 0.739 -29.945 1.00 82.94 111 GLU A O 1
ATOM 886 N N . GLU A 1 112 ? 11.238 1.775 -27.978 1.00 85.75 112 GLU A N 1
ATOM 887 C CA . GLU A 1 112 ? 12.305 2.690 -28.425 1.00 85.75 112 GLU A CA 1
ATOM 888 C C . GLU A 1 112 ? 13.642 1.989 -28.740 1.00 85.75 112 GLU A C 1
ATOM 890 O O . GLU A 1 112 ? 14.481 2.558 -29.438 1.00 85.75 112 GLU A O 1
ATOM 895 N N . ASN A 1 113 ? 13.876 0.786 -28.200 1.00 75.88 113 ASN A N 1
ATOM 896 C CA . ASN A 1 113 ? 15.135 0.044 -28.352 1.00 75.88 113 ASN A CA 1
ATOM 897 C C . ASN A 1 113 ? 15.042 -1.144 -29.336 1.00 75.88 113 ASN A C 1
ATOM 899 O O . ASN A 1 113 ? 16.043 -1.851 -29.495 1.00 75.88 113 ASN A O 1
ATOM 903 N N . ALA A 1 114 ? 13.873 -1.390 -29.937 1.00 73.56 114 ALA A N 1
ATOM 904 C CA . ALA A 1 114 ? 13.597 -2.481 -30.881 1.00 73.56 114 ALA A CA 1
ATOM 905 C C . ALA A 1 114 ? 13.677 -2.010 -32.342 1.00 73.56 114 ALA A C 1
ATOM 907 O O . ALA A 1 114 ? 14.168 -2.809 -33.174 1.00 73.56 114 ALA A O 1
#